Protein AF-A0A3B0Q388-F1 (afdb_monomer_lite)

Structure (mmCIF, N/CA/C/O backbone):
data_AF-A0A3B0Q388-F1
#
_entry.id   AF-A0A3B0Q388-F1
#
loop_
_atom_site.group_PDB
_atom_site.id
_atom_site.type_symbol
_atom_site.label_atom_id
_atom_site.label_alt_id
_atom_site.label_com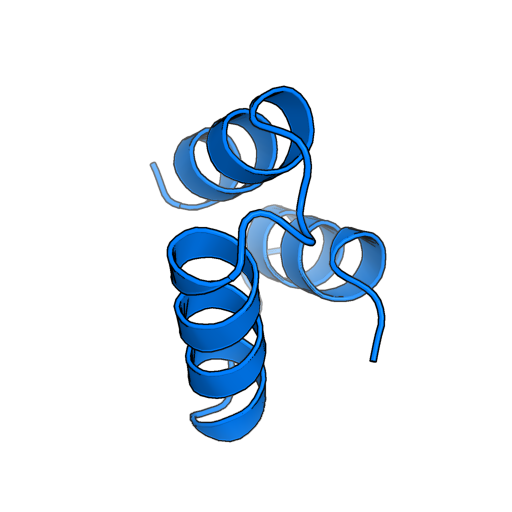p_id
_atom_site.label_asym_id
_atom_site.label_entity_id
_atom_site.label_seq_id
_atom_site.pdbx_PDB_ins_code
_atom_site.Cartn_x
_atom_site.Cartn_y
_atom_site.Cartn_z
_atom_site.occupancy
_atom_site.B_iso_or_equiv
_atom_site.auth_seq_id
_atom_site.auth_comp_id
_atom_site.auth_asym_id
_atom_site.auth_atom_id
_atom_site.pdbx_PDB_model_num
ATOM 1 N N . MET A 1 1 ? -4.614 9.614 -9.297 1.00 72.94 1 MET A N 1
ATOM 2 C CA . MET A 1 1 ? -4.605 8.891 -8.011 1.00 72.94 1 MET A CA 1
ATOM 3 C C . MET A 1 1 ? -3.227 9.093 -7.415 1.00 72.94 1 MET A C 1
ATOM 5 O O . MET A 1 1 ? -2.268 8.788 -8.114 1.00 72.94 1 MET A O 1
ATOM 9 N N . ASN A 1 2 ? -3.101 9.698 -6.231 1.00 89.44 2 ASN A N 1
ATOM 10 C CA . ASN A 1 2 ? -1.792 9.935 -5.616 1.00 89.44 2 ASN A CA 1
ATOM 11 C C . ASN A 1 2 ? -1.596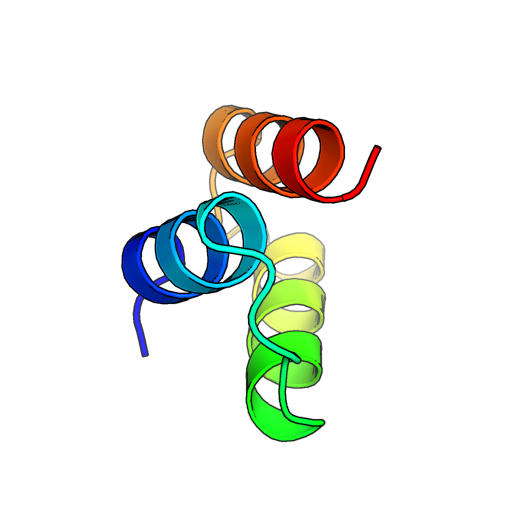 8.996 -4.431 1.00 89.44 2 ASN A C 1
ATOM 13 O O . ASN A 1 2 ? -2.509 8.766 -3.643 1.00 89.44 2 ASN A O 1
ATOM 17 N N . ILE A 1 3 ? -0.375 8.497 -4.272 1.00 92.88 3 ILE A N 1
ATOM 18 C CA . ILE A 1 3 ? -0.013 7.647 -3.136 1.00 92.88 3 ILE A CA 1
ATOM 19 C C . ILE A 1 3 ? -0.096 8.390 -1.796 1.00 92.88 3 ILE A C 1
ATOM 21 O O . ILE A 1 3 ? -0.410 7.777 -0.783 1.00 92.88 3 ILE A O 1
ATOM 25 N N . ILE A 1 4 ? 0.111 9.712 -1.788 1.00 93.25 4 ILE A N 1
ATOM 26 C CA . ILE A 1 4 ? -0.012 10.537 -0.577 1.00 93.25 4 ILE A CA 1
ATOM 27 C C . ILE A 1 4 ? -1.443 10.485 -0.028 1.00 93.25 4 ILE A C 1
ATOM 29 O O . ILE A 1 4 ? -1.614 10.249 1.166 1.00 93.25 4 ILE A O 1
ATOM 33 N N . ASP A 1 5 ? -2.452 10.592 -0.898 1.00 94.81 5 ASP A N 1
ATOM 34 C CA . ASP A 1 5 ? -3.864 10.502 -0.502 1.00 94.81 5 ASP A CA 1
ATOM 35 C C . ASP A 1 5 ? -4.174 9.133 0.133 1.00 94.81 5 ASP A C 1
ATOM 37 O O . ASP A 1 5 ? -4.844 9.046 1.160 1.00 94.81 5 ASP A O 1
ATOM 41 N N . ILE A 1 6 ? -3.624 8.050 -0.431 1.00 95.38 6 ILE A N 1
ATOM 42 C CA . ILE A 1 6 ? -3.790 6.677 0.079 1.00 95.38 6 ILE A CA 1
ATOM 43 C C . ILE A 1 6 ? -3.129 6.518 1.459 1.00 95.38 6 ILE A C 1
ATOM 45 O O . ILE A 1 6 ? -3.716 5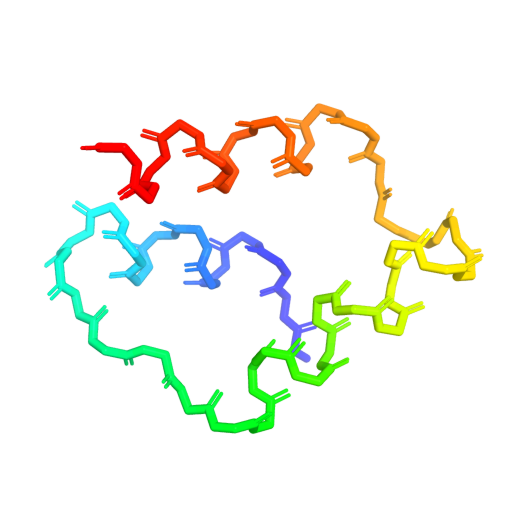.914 2.362 1.00 95.38 6 ILE A O 1
ATOM 49 N N . ILE A 1 7 ? -1.929 7.078 1.645 1.00 95.31 7 ILE A N 1
ATOM 50 C CA . ILE A 1 7 ? -1.216 7.066 2.931 1.00 95.31 7 ILE A CA 1
ATOM 51 C C . ILE A 1 7 ? -2.001 7.850 3.985 1.00 95.31 7 ILE A C 1
ATOM 53 O O . ILE A 1 7 ? -2.180 7.358 5.099 1.00 95.31 7 ILE A O 1
ATOM 57 N N . GLU A 1 8 ? -2.507 9.039 3.655 1.00 95.81 8 GLU A N 1
ATOM 58 C CA . GLU A 1 8 ? -3.300 9.857 4.577 1.00 95.81 8 GLU A CA 1
ATOM 59 C C . GLU A 1 8 ? -4.612 9.167 4.967 1.00 95.81 8 GLU A C 1
ATOM 61 O O . GLU A 1 8 ? -4.979 9.111 6.146 1.00 95.81 8 GLU A O 1
ATOM 66 N N . LYS A 1 9 ? -5.284 8.552 3.993 1.00 95.56 9 LYS A N 1
ATOM 67 C CA . LYS A 1 9 ? -6.488 7.753 4.213 1.00 95.56 9 LYS A CA 1
ATOM 68 C C . LYS A 1 9 ? -6.215 6.606 5.185 1.00 95.56 9 LYS A C 1
ATOM 70 O O . LYS A 1 9 ? -6.954 6.415 6.152 1.00 95.56 9 LYS A O 1
ATOM 75 N N . LYS A 1 10 ? -5.099 5.894 5.012 1.00 93.94 10 LYS A N 1
ATOM 76 C CA . LYS A 1 10 ? -4.737 4.810 5.926 1.00 93.94 10 LYS A CA 1
ATOM 77 C C . LYS A 1 10 ? -4.314 5.318 7.310 1.00 93.94 10 LYS A C 1
ATOM 79 O O . LYS A 1 10 ? -4.775 4.775 8.312 1.00 93.94 10 LYS A O 1
ATOM 84 N N . LYS A 1 11 ? -3.553 6.416 7.377 1.00 93.94 11 LYS A N 1
ATOM 85 C CA . LYS A 1 11 ? -3.176 7.113 8.622 1.00 93.94 11 LYS A CA 1
ATOM 86 C C . LYS A 1 11 ? -4.401 7.564 9.427 1.00 93.94 11 LYS A C 1
ATOM 88 O O . LYS A 1 11 ? -4.394 7.499 10.652 1.00 93.94 11 LYS A O 1
ATOM 93 N N . TH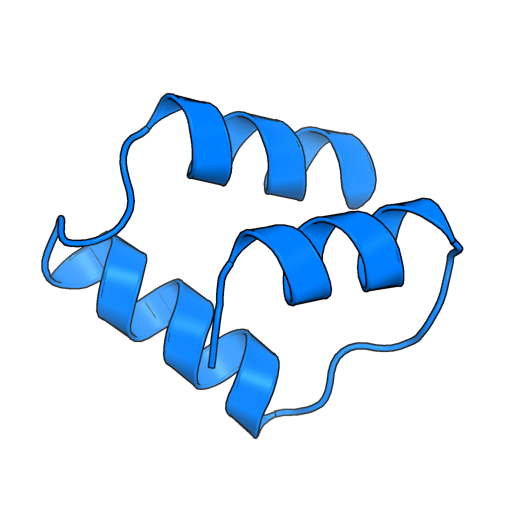R A 1 12 ? -5.467 7.985 8.748 1.00 95.31 12 THR A N 1
ATOM 94 C CA . THR A 1 12 ? -6.753 8.363 9.362 1.00 95.31 12 THR A CA 1
ATOM 95 C C . THR A 1 12 ? -7.679 7.167 9.628 1.00 95.31 12 THR A C 1
ATOM 97 O O . THR A 1 12 ? -8.840 7.356 9.980 1.00 95.31 12 THR A O 1
ATOM 100 N N . LYS A 1 13 ? -7.168 5.930 9.521 1.00 92.88 13 LYS A N 1
ATOM 101 C CA . LYS A 1 13 ? -7.882 4.660 9.755 1.00 92.88 13 LYS A CA 1
ATOM 102 C C . LYS A 1 13 ? -9.053 4.397 8.804 1.00 92.88 13 LYS A C 1
ATOM 104 O O . LYS A 1 13 ? -9.905 3.557 9.091 1.00 92.88 13 LYS A O 1
ATOM 109 N N . GLN A 1 14 ? -9.092 5.070 7.659 1.00 95.31 14 GLN A N 1
ATOM 110 C CA . GLN A 1 14 ? -10.091 4.802 6.633 1.00 95.31 14 GLN A CA 1
ATOM 111 C C . GLN A 1 14 ? -9.751 3.526 5.849 1.00 95.31 14 GLN A C 1
ATOM 113 O O . GLN A 1 14 ? -8.597 3.093 5.757 1.00 95.31 14 GLN A O 1
ATOM 118 N N . ILE A 1 15 ? -10.788 2.909 5.282 1.00 94.62 15 ILE A N 1
ATOM 119 C CA . ILE A 1 15 ? -10.667 1.686 4.488 1.00 94.62 15 ILE A CA 1
ATOM 120 C C . ILE A 1 15 ? -10.211 2.051 3.073 1.00 94.62 15 ILE A C 1
ATOM 122 O O . ILE A 1 15 ? -10.742 2.979 2.458 1.00 94.62 15 ILE A O 1
ATOM 126 N N . LEU A 1 16 ? -9.234 1.302 2.562 1.00 94.69 16 LEU A N 1
ATOM 127 C CA . LEU A 1 16 ? -8.795 1.417 1.177 1.00 94.69 16 LEU A CA 1
ATOM 128 C C . LEU A 1 16 ? -9.720 0.618 0.258 1.00 94.69 16 LEU A C 1
ATOM 130 O O . LEU A 1 16 ? -10.102 -0.511 0.574 1.00 94.69 16 LEU A O 1
ATOM 134 N N . THR A 1 17 ? -10.060 1.190 -0.890 1.00 96.50 17 THR A N 1
ATOM 135 C CA . THR A 1 17 ? -10.817 0.499 -1.932 1.00 96.50 17 THR A CA 1
ATOM 136 C C . THR A 1 17 ? -9.913 -0.454 -2.711 1.00 96.50 17 THR A C 1
ATOM 138 O O . THR A 1 17 ? -8.684 -0.347 -2.705 1.00 96.50 17 THR A O 1
ATOM 141 N N . LYS A 1 18 ? -10.524 -1.395 -3.436 1.00 96.25 18 LYS A N 1
ATOM 142 C CA . LYS A 1 18 ? -9.789 -2.329 -4.301 1.00 96.25 18 LYS A CA 1
ATOM 143 C C . LYS A 1 18 ? -8.959 -1.603 -5.368 1.00 96.25 18 LYS A C 1
ATOM 145 O O . LYS A 1 18 ? -7.868 -2.055 -5.696 1.00 96.25 18 LYS A O 1
ATOM 150 N N . GLU A 1 19 ? -9.458 -0.482 -5.882 1.00 96.12 19 GLU A N 1
ATOM 151 C CA . GLU A 1 19 ? -8.759 0.347 -6.869 1.00 96.12 19 GLU A CA 1
ATOM 152 C C . GLU A 1 19 ? -7.534 1.041 -6.260 1.00 96.12 19 GLU A C 1
ATOM 154 O O . GLU A 1 19 ? -6.476 1.057 -6.881 1.00 96.12 19 GLU A O 1
ATOM 159 N N . GLU A 1 20 ? -7.637 1.540 -5.020 1.00 95.25 20 GLU A N 1
ATOM 160 C CA . GLU A 1 20 ? -6.515 2.151 -4.284 1.00 95.25 20 GLU A CA 1
ATOM 161 C C . GLU A 1 20 ? -5.402 1.144 -4.015 1.00 95.25 20 GLU A C 1
ATOM 163 O O . GLU A 1 20 ? -4.223 1.428 -4.235 1.00 95.25 20 GLU A O 1
ATOM 168 N N . ILE A 1 21 ? -5.783 -0.064 -3.608 1.00 95.00 21 ILE A N 1
ATOM 169 C CA . ILE A 1 21 ? -4.843 -1.166 -3.405 1.00 95.00 21 ILE A CA 1
ATOM 170 C C . ILE A 1 21 ? -4.203 -1.572 -4.741 1.00 95.00 21 ILE A C 1
ATOM 172 O O . ILE A 1 21 ? -2.992 -1.768 -4.805 1.00 95.00 21 ILE A O 1
ATOM 176 N N . GLY A 1 22 ? -4.991 -1.653 -5.817 1.00 96.50 22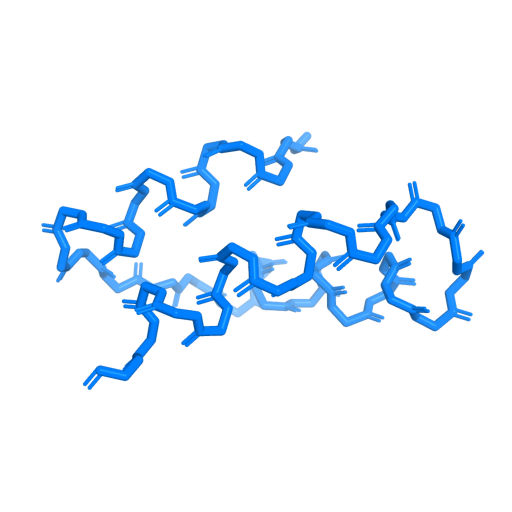 GLY A N 1
ATOM 177 C CA . GLY A 1 22 ? -4.492 -1.964 -7.157 1.00 96.50 22 GLY A CA 1
ATOM 178 C C . GLY A 1 22 ? -3.475 -0.939 -7.659 1.00 96.50 22 GLY A C 1
ATOM 179 O O . GLY A 1 22 ? -2.414 -1.327 -8.143 1.00 96.50 22 GLY A O 1
ATOM 180 N N . PHE A 1 23 ? -3.754 0.354 -7.473 1.00 95.81 23 PHE A N 1
ATOM 181 C CA . PHE A 1 23 ? -2.824 1.436 -7.799 1.00 95.81 23 PHE A CA 1
ATOM 182 C C . PHE A 1 23 ? -1.506 1.312 -7.026 1.00 95.81 23 PHE A C 1
ATOM 184 O O . PHE A 1 23 ? -0.434 1.444 -7.616 1.00 95.81 23 PHE A O 1
ATOM 191 N N . PHE A 1 24 ? -1.570 1.022 -5.723 1.00 95.25 24 PHE A N 1
ATOM 192 C CA . PHE A 1 24 ? -0.372 0.822 -4.909 1.00 95.25 24 PHE A CA 1
ATOM 193 C C . PHE A 1 24 ? 0.467 -0.363 -5.402 1.00 95.25 24 PHE A C 1
ATOM 195 O O . PHE A 1 24 ? 1.674 -0.224 -5.584 1.00 95.25 24 PHE A O 1
ATOM 202 N N . ILE A 1 25 ? -0.161 -1.513 -5.663 1.00 95.31 25 ILE A N 1
ATOM 203 C CA . ILE A 1 25 ? 0.537 -2.715 -6.141 1.00 95.31 25 ILE A CA 1
ATOM 204 C C . ILE A 1 25 ? 1.189 -2.459 -7.503 1.00 95.31 25 ILE A C 1
ATOM 206 O O . ILE A 1 25 ? 2.371 -2.755 -7.677 1.00 95.31 25 ILE A O 1
ATOM 210 N N . ASP A 1 26 ? 0.447 -1.884 -8.451 1.00 96.31 26 ASP A N 1
ATOM 211 C CA . ASP A 1 26 ? 0.963 -1.564 -9.784 1.00 96.31 26 ASP A CA 1
ATOM 212 C C . ASP A 1 26 ? 2.149 -0.594 -9.700 1.00 96.31 26 ASP A C 1
ATOM 214 O O . ASP A 1 26 ? 3.178 -0.808 -10.343 1.00 96.31 26 ASP A O 1
ATOM 218 N N . GLY A 1 27 ? 2.042 0.420 -8.838 1.00 94.75 27 GLY A N 1
ATOM 219 C CA . GLY A 1 27 ? 3.102 1.395 -8.629 1.00 94.75 27 GLY A CA 1
ATOM 220 C C . GLY A 1 27 ? 4.360 0.821 -7.972 1.00 94.75 27 GLY A C 1
ATOM 221 O O . GLY A 1 27 ? 5.472 1.192 -8.353 1.00 94.75 27 GLY A O 1
ATOM 222 N N . CYS A 1 28 ? 4.204 -0.135 -7.052 1.00 93.88 28 CYS A N 1
ATOM 223 C CA . CYS A 1 28 ? 5.314 -0.893 -6.469 1.00 93.88 28 CYS A CA 1
ATOM 224 C C . CYS A 1 28 ? 6.012 -1.774 -7.515 1.00 93.88 28 CYS A C 1
ATOM 226 O O . CYS A 1 28 ? 7.236 -1.751 -7.630 1.00 93.88 28 CYS A O 1
ATOM 228 N N . VAL A 1 29 ? 5.248 -2.528 -8.313 1.00 95.25 29 VAL A N 1
ATOM 229 C CA . VAL A 1 29 ? 5.800 -3.443 -9.329 1.00 95.25 29 VAL A CA 1
ATOM 230 C C . VAL A 1 29 ? 6.512 -2.673 -10.441 1.00 95.25 29 VAL A C 1
ATOM 232 O O . VAL A 1 29 ? 7.605 -3.055 -10.861 1.00 95.25 29 VAL A O 1
ATOM 235 N N . LYS A 1 30 ? 5.929 -1.559 -10.897 1.00 96.00 30 LYS A N 1
ATOM 236 C CA . LYS A 1 30 ? 6.510 -0.709 -11.946 1.00 96.00 30 LYS A CA 1
ATOM 237 C C . LYS A 1 30 ? 7.591 0.247 -11.436 1.00 96.00 30 LYS A C 1
ATOM 239 O O . LYS A 1 30 ? 8.153 0.982 -12.244 1.00 96.00 30 LYS A O 1
ATOM 244 N N . LYS A 1 31 ? 7.885 0.254 -10.129 1.00 92.88 31 LYS A N 1
ATOM 245 C CA . LYS A 1 31 ? 8.820 1.188 -9.473 1.00 92.88 31 LYS A CA 1
ATOM 246 C C . LYS A 1 31 ? 8.504 2.665 -9.747 1.00 92.88 31 LYS A C 1
ATOM 248 O O . LYS A 1 31 ? 9.402 3.502 -9.801 1.00 92.88 31 LYS A O 1
ATOM 253 N N . THR A 1 32 ? 7.227 2.993 -9.940 1.00 95.31 32 THR A N 1
ATOM 254 C CA . THR A 1 32 ? 6.775 4.382 -10.111 1.00 95.31 32 THR A CA 1
ATOM 255 C C . THR A 1 32 ? 6.517 5.062 -8.770 1.00 95.31 32 THR A C 1
ATOM 257 O O . THR A 1 32 ? 6.523 6.289 -8.702 1.00 95.31 32 THR A O 1
ATOM 260 N N . ILE A 1 33 ? 6.326 4.276 -7.704 1.00 94.62 33 ILE A N 1
ATOM 261 C CA . ILE A 1 33 ? 6.250 4.753 -6.323 1.00 94.62 33 ILE A CA 1
ATOM 262 C C . ILE A 1 33 ? 7.633 4.580 -5.671 1.00 94.62 33 ILE A C 1
ATOM 264 O O . ILE A 1 33 ? 8.109 3.451 -5.559 1.00 94.62 33 ILE A O 1
ATOM 268 N N . PRO A 1 34 ? 8.280 5.667 -5.222 1.00 94.81 34 PRO A N 1
ATOM 269 C CA . PRO A 1 34 ? 9.506 5.613 -4.437 1.00 94.81 34 PRO A CA 1
ATOM 270 C C . PRO A 1 34 ? 9.388 4.783 -3.151 1.00 94.81 34 PRO A C 1
ATOM 272 O O . PRO A 1 34 ? 8.390 4.863 -2.429 1.00 94.81 34 PRO A O 1
ATOM 275 N N . ASP A 1 35 ? 10.471 4.098 -2.784 1.00 93.50 35 ASP A N 1
ATOM 276 C CA . ASP A 1 35 ? 10.526 3.188 -1.627 1.00 93.50 35 ASP A CA 1
ATOM 277 C C . ASP A 1 35 ? 10.156 3.850 -0.286 1.00 93.50 35 ASP A C 1
ATOM 279 O O . ASP A 1 35 ? 9.579 3.213 0.600 1.00 93.50 35 ASP A O 1
ATOM 283 N N . TYR A 1 36 ? 10.425 5.152 -0.132 1.00 94.88 36 TYR A N 1
ATOM 284 C CA . TYR A 1 36 ? 10.056 5.894 1.077 1.00 94.88 36 TYR A CA 1
ATOM 285 C C . TYR A 1 36 ? 8.533 6.041 1.231 1.00 94.88 36 TYR A C 1
ATOM 287 O O . TYR A 1 36 ? 8.024 6.030 2.351 1.00 94.88 36 TYR A O 1
ATOM 295 N N . GLN A 1 37 ? 7.789 6.134 0.124 1.00 94.62 37 GLN A N 1
ATOM 296 C CA . GLN A 1 37 ? 6.324 6.208 0.146 1.00 94.62 37 GLN A CA 1
ATOM 297 C C . GLN A 1 37 ? 5.713 4.832 0.412 1.00 94.62 37 GLN A C 1
ATOM 299 O O . GLN A 1 37 ? 4.734 4.730 1.149 1.00 94.62 37 GLN A O 1
ATOM 304 N N . ILE A 1 38 ? 6.334 3.771 -0.113 1.00 94.56 38 ILE A N 1
ATOM 305 C CA . ILE A 1 38 ? 5.969 2.383 0.200 1.00 94.56 38 ILE A CA 1
ATOM 306 C C . ILE A 1 38 ? 6.116 2.142 1.705 1.00 94.56 38 ILE A C 1
ATOM 308 O O .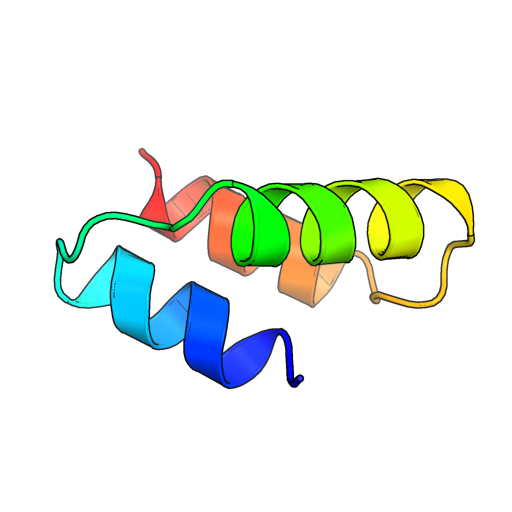 ILE A 1 38 ? 5.172 1.704 2.362 1.00 94.56 38 ILE A O 1
ATOM 312 N N . SER A 1 39 ? 7.267 2.514 2.267 1.00 95.38 39 SER A N 1
ATOM 313 C CA . SER A 1 39 ? 7.544 2.396 3.702 1.00 95.38 39 SER A CA 1
ATOM 314 C C . SER A 1 39 ? 6.552 3.203 4.547 1.00 95.38 39 SER A C 1
ATOM 316 O O . SER A 1 39 ? 6.045 2.700 5.547 1.00 95.38 39 SER A O 1
ATOM 318 N N . ALA A 1 40 ? 6.213 4.426 4.125 1.00 95.50 40 ALA A N 1
ATOM 319 C CA . ALA A 1 40 ? 5.229 5.261 4.813 1.00 95.50 40 ALA A CA 1
ATOM 320 C C . ALA A 1 40 ? 3.825 4.632 4.833 1.00 95.50 40 ALA A C 1
ATOM 322 O O . ALA A 1 40 ? 3.153 4.680 5.864 1.00 95.50 40 ALA A O 1
ATOM 323 N N . LEU A 1 41 ? 3.390 4.008 3.730 1.00 94.44 41 LEU A N 1
ATOM 324 C CA . LEU A 1 41 ? 2.108 3.304 3.700 1.00 94.44 41 LEU A CA 1
ATOM 325 C C . LEU A 1 41 ? 2.121 2.079 4.619 1.00 94.44 41 LEU A C 1
ATOM 327 O O . LEU A 1 41 ? 1.170 1.878 5.367 1.00 94.44 41 LEU A O 1
ATOM 331 N N . LEU A 1 42 ? 3.195 1.285 4.594 1.00 93.62 42 LEU A N 1
ATOM 332 C CA . LEU A 1 42 ? 3.337 0.105 5.451 1.00 93.62 42 LEU A CA 1
ATOM 333 C C . LEU A 1 42 ? 3.296 0.475 6.939 1.00 93.62 42 LEU A C 1
ATOM 335 O O . LEU A 1 42 ? 2.601 -0.185 7.707 1.00 93.62 42 LEU A O 1
ATOM 339 N N . MET A 1 43 ? 3.950 1.573 7.327 1.00 94.00 43 MET A N 1
ATOM 340 C CA . MET A 1 43 ? 3.874 2.108 8.691 1.00 94.00 43 MET A CA 1
ATOM 341 C C . MET A 1 43 ? 2.471 2.590 9.071 1.00 94.00 43 MET A C 1
ATOM 343 O O . MET A 1 43 ? 2.105 2.506 10.235 1.00 94.00 43 MET A O 1
ATOM 347 N N . ALA A 1 44 ? 1.682 3.092 8.118 1.00 92.81 44 ALA A N 1
ATOM 348 C CA . ALA A 1 44 ? 0.290 3.464 8.364 1.00 92.81 44 ALA A CA 1
ATOM 349 C C . ALA A 1 44 ? -0.658 2.248 8.439 1.00 92.81 44 ALA A C 1
ATOM 351 O O . ALA A 1 44 ? -1.779 2.379 8.929 1.00 92.81 44 ALA A O 1
ATOM 352 N N . ILE A 1 45 ? -0.251 1.085 7.910 1.00 90.25 45 ILE A N 1
ATOM 353 C CA . ILE A 1 45 ? -1.017 -0.170 7.967 1.00 90.25 45 ILE A CA 1
ATOM 354 C C . ILE A 1 45 ? -0.809 -0.907 9.299 1.00 90.25 45 ILE A C 1
ATOM 356 O O . ILE A 1 45 ? -1.753 -1.569 9.736 1.00 90.25 45 ILE A O 1
ATOM 360 N N . TRP A 1 46 ? 0.390 -0.812 9.885 1.00 85.00 46 TRP A N 1
ATOM 361 C CA . TRP A 1 46 ? 0.751 -1.403 11.180 1.00 85.00 46 TRP A CA 1
ATOM 362 C C . TRP A 1 46 ? -0.068 -0.807 12.333 1.00 85.00 46 TRP A C 1
ATOM 364 O O . TRP A 1 46 ? -0.581 -1.610 13.144 1.00 85.00 46 TRP A O 1
#

InterPro domains:
  IPR017459 Glycosyl transferase family 3, N-terminal domain [PF02885] (5-46)
  IPR036320 Glycosyl transferase family 3, N-terminal domain superfamily [SSF47648] (1-46)

Foldseek 3Di:
DDLVVVLVCLLVVHDDDPVRVVVVVVCVVVVVDPPVSVVSSVVSND

Radius of gyration: 9.6 Å; chains: 1; bounding box: 21×14×23 Å

Sequence (46 aa):
MNIIDIIEKKKTKQILTKEEIGFFIDGCVKKTIPDYQISALLMAIW

Secondary structure (DSSP, 8-state):
--HHHHHHHHHTTPPPPHHHHHHHHHHHHTT-S-HHHHHHHHHHH-

Organism: Mycoplasmoides gallisepticum (NCBI:txid2096)

pLDDT: mean 93.92, std 3.7, range [72.94, 96.5]